Protein AF-A0A3S4HAX9-F1 (afdb_monomer_lite)

Organism: Klebsiella pneumoniae (NCBI:txid573)

InterPro domains:
  IPR010452 Isocitrate dehydrogenase kinasephosphatase [PTHR39559] (19-116)
  IPR046854 Isocitrate dehydrogenase kinase/phosphatase (AceK), regulatory domain [PF20423] (19-116)

pLDDT: mean 82.69, std 16.44, range [29.59, 98.12]

Structure (mmCIF, N/CA/C/O backbone):
data_AF-A0A3S4HAX9-F1
#
_entry.id   AF-A0A3S4HAX9-F1
#
loop_
_atom_site.group_PDB
_atom_site.id
_atom_site.type_symbol
_atom_site.label_atom_id
_atom_site.label_alt_id
_atom_site.label_comp_id
_atom_site.label_asym_id
_atom_site.label_entity_id
_atom_site.label_seq_id
_atom_site.pdbx_PDB_ins_code
_atom_site.Cartn_x
_atom_site.Cartn_y
_atom_site.Cartn_z
_atom_site.occupancy
_atom_site.B_iso_or_equiv
_atom_site.auth_seq_id
_atom_site.auth_comp_id
_atom_site.auth_asym_id
_atom_site.auth_atom_id
_atom_site.pdbx_PDB_model_num
ATOM 1 N N . MET A 1 1 ? 22.311 -21.366 -39.369 1.00 33.81 1 MET A N 1
ATOM 2 C CA . MET A 1 1 ? 20.998 -20.737 -39.113 1.00 33.81 1 MET A CA 1
ATOM 3 C C . MET A 1 1 ? 21.126 -19.928 -37.839 1.00 33.81 1 MET A C 1
ATOM 5 O O . MET A 1 1 ? 21.256 -20.488 -36.762 1.00 33.81 1 MET A O 1
ATOM 9 N N . THR A 1 2 ? 21.280 -18.621 -38.005 1.00 32.75 2 THR A N 1
ATOM 10 C CA . THR A 1 2 ? 21.627 -17.645 -36.970 1.00 32.75 2 THR A CA 1
ATOM 11 C C . THR A 1 2 ? 20.361 -17.089 -36.328 1.00 32.75 2 THR A C 1
ATOM 13 O O . THR A 1 2 ? 19.586 -16.415 -37.004 1.00 32.75 2 THR A O 1
ATOM 16 N N . TRP A 1 3 ? 20.184 -17.324 -35.028 1.00 29.59 3 TRP A N 1
ATOM 17 C CA . TRP A 1 3 ? 19.136 -16.742 -34.178 1.00 29.59 3 TRP A CA 1
ATOM 18 C C . TRP A 1 3 ? 19.389 -15.253 -33.886 1.00 29.59 3 TRP A C 1
ATOM 20 O O . TRP A 1 3 ? 19.485 -14.824 -32.743 1.00 29.59 3 TRP A O 1
ATOM 30 N N . ARG A 1 4 ? 19.542 -14.444 -34.937 1.00 44.84 4 ARG A N 1
ATOM 31 C CA . ARG A 1 4 ? 19.741 -12.993 -34.842 1.00 44.84 4 ARG A CA 1
ATOM 32 C C . ARG A 1 4 ? 18.471 -12.276 -35.300 1.00 44.84 4 ARG A C 1
ATOM 34 O O . ARG A 1 4 ? 18.463 -11.731 -36.400 1.00 44.84 4 ARG A O 1
ATOM 41 N N . ARG A 1 5 ? 17.414 -12.327 -34.476 1.00 42.06 5 ARG A N 1
ATOM 42 C CA . ARG A 1 5 ? 16.334 -11.316 -34.375 1.00 42.06 5 ARG A CA 1
ATOM 43 C C . ARG A 1 5 ? 15.307 -11.720 -33.299 1.00 42.06 5 ARG A C 1
ATOM 45 O O . ARG A 1 5 ? 14.288 -12.307 -33.619 1.00 42.06 5 ARG A O 1
ATOM 52 N N . MET A 1 6 ? 15.590 -11.435 -32.033 1.00 39.78 6 MET A N 1
ATOM 53 C CA . MET A 1 6 ? 14.610 -11.387 -30.934 1.00 39.78 6 MET A CA 1
ATOM 54 C C . MET A 1 6 ? 15.248 -10.508 -29.859 1.00 39.78 6 MET A C 1
ATOM 56 O O . MET A 1 6 ? 16.044 -10.980 -29.060 1.00 39.78 6 MET A O 1
ATOM 60 N N . GLY A 1 7 ? 15.039 -9.199 -29.961 1.00 47.22 7 GLY A N 1
ATOM 61 C CA . GLY A 1 7 ? 15.662 -8.228 -29.060 1.00 47.22 7 GLY A CA 1
ATOM 62 C C . GLY A 1 7 ? 14.993 -6.858 -29.049 1.00 47.22 7 GLY A C 1
ATOM 63 O O . GLY A 1 7 ? 15.606 -5.914 -28.587 1.00 47.22 7 GLY A O 1
ATOM 64 N N . GLU A 1 8 ? 13.768 -6.727 -29.565 1.00 44.03 8 GLU A N 1
ATOM 65 C CA . GLU A 1 8 ? 13.055 -5.435 -29.596 1.00 44.03 8 GLU A CA 1
ATOM 66 C C . GLU A 1 8 ? 11.583 -5.539 -29.155 1.00 44.03 8 GLU A C 1
ATOM 68 O O . GLU A 1 8 ? 10.833 -4.577 -29.274 1.00 44.03 8 GLU A O 1
ATOM 73 N N . SER A 1 9 ? 11.146 -6.688 -28.624 1.00 47.03 9 SER A N 1
ATOM 74 C CA . SER A 1 9 ? 9.748 -6.902 -28.214 1.00 47.03 9 SER A CA 1
ATOM 75 C C . SER A 1 9 ? 9.534 -7.165 -26.721 1.00 47.03 9 SER A C 1
ATOM 77 O O . SER A 1 9 ? 8.399 -7.034 -26.277 1.00 47.03 9 SER A O 1
ATOM 79 N N . ASP A 1 10 ? 10.565 -7.493 -25.936 1.00 53.97 10 ASP A N 1
ATOM 80 C CA . ASP A 1 10 ? 10.385 -7.885 -24.523 1.00 53.97 10 ASP A CA 1
ATOM 81 C C . ASP A 1 10 ? 10.250 -6.686 -23.566 1.00 53.97 10 ASP A C 1
ATOM 83 O O . ASP A 1 10 ? 9.535 -6.767 -22.568 1.00 53.97 10 ASP A O 1
ATOM 87 N N . ASP A 1 11 ? 10.836 -5.533 -23.902 1.00 57.91 11 ASP A N 1
ATOM 88 C CA . ASP A 1 11 ? 10.874 -4.367 -23.006 1.00 57.91 11 ASP A CA 1
ATOM 89 C C . ASP A 1 11 ? 9.493 -3.728 -22.775 1.00 57.91 11 ASP A C 1
ATOM 91 O O . ASP A 1 11 ? 9.212 -3.200 -21.697 1.00 57.91 11 ASP A O 1
ATOM 95 N N . ALA A 1 12 ? 8.610 -3.781 -23.778 1.00 55.97 12 ALA A N 1
ATOM 96 C CA . ALA A 1 12 ? 7.264 -3.218 -23.680 1.00 55.97 12 ALA A CA 1
ATOM 97 C C . ALA A 1 12 ? 6.351 -4.073 -22.788 1.00 55.97 12 ALA A C 1
ATOM 99 O O . ALA A 1 12 ? 5.618 -3.524 -21.965 1.00 55.97 12 ALA A O 1
ATOM 100 N N . TRP A 1 13 ? 6.422 -5.404 -22.921 1.00 57.62 13 TRP A N 1
ATOM 101 C CA . TRP A 1 13 ? 5.671 -6.343 -22.081 1.00 57.62 13 TRP A CA 1
ATOM 102 C C . TRP A 1 13 ? 6.201 -6.387 -20.647 1.00 57.62 13 TRP A C 1
ATOM 104 O O . TRP A 1 13 ? 5.397 -6.503 -19.719 1.00 57.62 13 TRP A O 1
ATOM 114 N N . SER A 1 14 ? 7.519 -6.231 -20.455 1.00 66.25 14 SER A N 1
ATOM 115 C CA . SER A 1 14 ? 8.111 -6.106 -19.117 1.00 66.25 14 SER A CA 1
ATOM 116 C C . SER A 1 14 ? 7.492 -4.930 -18.371 1.00 66.25 14 SER A C 1
ATOM 118 O O . SER A 1 14 ? 6.895 -5.131 -17.321 1.00 66.25 14 SER A O 1
ATOM 120 N N . GLY A 1 15 ? 7.498 -3.730 -18.964 1.00 63.72 15 GLY A N 1
ATOM 121 C CA . GLY A 1 15 ? 6.973 -2.548 -18.278 1.00 63.72 15 GLY A CA 1
ATOM 122 C C . GLY A 1 15 ? 5.477 -2.634 -17.925 1.00 63.72 15 GLY A C 1
ATOM 123 O O . GLY A 1 15 ? 5.065 -2.160 -16.866 1.00 63.72 15 GLY A O 1
ATOM 124 N N . ILE A 1 16 ? 4.653 -3.286 -18.764 1.00 70.50 16 ILE A N 1
ATOM 125 C CA . ILE A 1 16 ? 3.231 -3.532 -18.445 1.00 70.50 16 ILE A CA 1
ATOM 126 C C . ILE A 1 16 ? 3.118 -4.428 -17.210 1.00 70.50 16 ILE A C 1
ATOM 128 O O . ILE A 1 16 ? 2.318 -4.152 -16.316 1.00 70.50 16 ILE A O 1
ATOM 132 N N . THR A 1 17 ? 3.929 -5.484 -17.159 1.00 76.62 17 THR A N 1
ATOM 133 C CA . THR A 1 17 ? 3.957 -6.433 -16.041 1.00 76.62 17 THR A CA 1
ATOM 134 C C . THR A 1 17 ? 4.426 -5.742 -14.759 1.00 76.62 17 THR A C 1
ATOM 136 O O . THR A 1 17 ? 3.854 -5.966 -13.693 1.00 76.62 17 THR A O 1
ATOM 139 N N . ASP A 1 18 ? 5.389 -4.828 -14.863 1.00 82.12 18 ASP A N 1
ATOM 140 C CA . ASP A 1 18 ? 5.904 -4.050 -13.735 1.00 82.12 18 ASP A CA 1
ATOM 141 C C . ASP A 1 18 ? 4.852 -3.066 -13.196 1.00 82.12 18 ASP A C 1
ATOM 143 O O . ASP A 1 18 ? 4.585 -3.030 -11.993 1.00 82.12 18 ASP A O 1
ATOM 147 N N . ALA A 1 19 ? 4.166 -2.326 -14.075 1.00 87.88 19 ALA A N 1
ATOM 148 C CA . ALA A 1 19 ? 3.082 -1.422 -13.686 1.00 87.88 19 ALA A CA 1
ATOM 149 C C . ALA A 1 19 ? 1.910 -2.171 -13.021 1.00 87.88 19 ALA A C 1
ATOM 151 O O . ALA A 1 19 ? 1.375 -1.723 -12.003 1.00 87.88 19 ALA A O 1
ATOM 152 N N . GLN A 1 20 ? 1.538 -3.337 -13.556 1.00 90.12 20 GLN A N 1
ATOM 153 C CA . GLN A 1 20 ? 0.518 -4.203 -12.959 1.00 90.12 20 GLN A CA 1
ATOM 154 C C . GLN A 1 20 ? 0.956 -4.757 -11.602 1.00 90.12 20 GLN A C 1
ATOM 156 O O . GLN A 1 20 ? 0.145 -4.794 -10.680 1.00 90.12 20 GLN A O 1
ATOM 161 N N . THR A 1 21 ? 2.227 -5.136 -11.453 1.00 90.81 21 THR A N 1
ATOM 162 C CA . THR A 1 21 ? 2.788 -5.618 -10.182 1.00 90.81 21 THR A CA 1
ATOM 163 C C . THR A 1 21 ? 2.693 -4.540 -9.101 1.00 90.81 21 THR A C 1
ATOM 165 O O . THR A 1 21 ? 2.253 -4.820 -7.985 1.00 90.81 21 THR A O 1
ATOM 168 N N . ILE A 1 22 ? 3.009 -3.283 -9.435 1.00 91.31 22 ILE A N 1
ATOM 169 C CA . ILE A 1 22 ? 2.866 -2.159 -8.497 1.00 91.31 22 ILE A CA 1
ATOM 170 C C . ILE A 1 22 ? 1.398 -1.954 -8.104 1.00 91.31 22 ILE A C 1
ATOM 172 O O . ILE A 1 22 ? 1.097 -1.766 -6.925 1.00 91.31 22 ILE A O 1
ATOM 176 N N . LEU A 1 23 ? 0.474 -2.017 -9.068 1.00 93.44 23 LEU A N 1
ATOM 177 C CA . LEU A 1 23 ? -0.954 -1.834 -8.800 1.00 93.44 23 LEU A CA 1
ATOM 178 C C . LEU A 1 23 ? -1.529 -2.968 -7.935 1.00 93.44 23 LEU A C 1
ATOM 180 O O . LEU A 1 23 ? -2.268 -2.703 -6.992 1.00 93.44 23 LEU A O 1
ATOM 184 N N . GLN A 1 24 ? -1.124 -4.215 -8.186 1.00 93.25 24 GLN A N 1
ATOM 185 C CA . GLN A 1 24 ? -1.482 -5.368 -7.352 1.00 93.25 24 GLN A CA 1
ATOM 186 C C . GLN A 1 24 ? -0.926 -5.241 -5.930 1.00 93.25 24 GLN A C 1
ATOM 188 O O . GLN A 1 24 ? -1.606 -5.572 -4.957 1.00 93.25 24 GLN A O 1
ATOM 193 N N . GLY A 1 25 ? 0.300 -4.732 -5.793 1.00 92.69 25 GLY A N 1
ATOM 194 C CA . GLY A 1 25 ? 0.893 -4.416 -4.499 1.00 92.69 25 GLY A CA 1
ATOM 195 C C . GLY A 1 25 ? 0.087 -3.378 -3.720 1.00 92.69 25 GLY A C 1
ATOM 196 O O . GLY A 1 25 ? -0.148 -3.554 -2.521 1.00 92.69 25 GLY A O 1
ATOM 197 N N . PHE A 1 26 ? -0.399 -2.343 -4.410 1.00 94.69 26 PHE A N 1
ATOM 198 C CA . PHE A 1 26 ? -1.308 -1.358 -3.831 1.00 94.69 26 PHE A CA 1
ATOM 199 C C . PHE A 1 26 ? -2.647 -1.987 -3.410 1.00 94.69 26 PHE A C 1
ATOM 201 O O . PHE A 1 26 ? -3.083 -1.772 -2.280 1.00 94.69 26 PHE A O 1
ATOM 208 N N . ASP A 1 27 ? -3.276 -2.809 -4.258 1.00 94.62 27 ASP A N 1
ATOM 209 C CA . ASP A 1 27 ? -4.520 -3.515 -3.916 1.00 94.62 27 ASP A CA 1
ATOM 210 C C . ASP A 1 27 ? -4.360 -4.375 -2.652 1.00 94.62 27 ASP A C 1
ATOM 212 O O . ASP A 1 27 ? -5.206 -4.338 -1.753 1.00 94.62 27 ASP A O 1
ATOM 216 N N . ALA A 1 28 ? -3.251 -5.114 -2.546 1.00 93.75 28 ALA A N 1
ATOM 217 C CA . ALA A 1 28 ? -2.941 -5.930 -1.376 1.00 93.75 28 ALA A CA 1
ATOM 218 C C . ALA A 1 28 ? -2.736 -5.073 -0.115 1.00 93.75 28 ALA A C 1
ATOM 220 O O . ALA A 1 28 ? -3.328 -5.357 0.933 1.00 93.75 28 ALA A O 1
ATOM 221 N N . GLN A 1 29 ? -1.955 -3.993 -0.222 1.00 94.56 29 GLN A N 1
ATOM 222 C CA . GLN A 1 29 ? -1.726 -3.045 0.869 1.00 94.56 29 GLN A CA 1
ATOM 223 C C . GLN A 1 29 ? -3.044 -2.444 1.363 1.00 94.56 29 GLN A C 1
ATOM 225 O O . GLN A 1 29 ? -3.309 -2.417 2.570 1.00 94.56 29 GLN A O 1
ATOM 230 N N . TYR A 1 30 ? -3.882 -1.987 0.434 1.00 94.00 30 TYR A N 1
ATOM 231 C CA . TYR A 1 30 ? -5.143 -1.333 0.746 1.00 94.00 30 TYR A CA 1
ATOM 232 C C . TYR A 1 30 ? -6.166 -2.317 1.323 1.00 94.00 30 TYR A C 1
ATOM 234 O O . TYR A 1 30 ? -6.839 -2.001 2.306 1.00 94.00 30 TYR A O 1
ATOM 242 N N . GLY A 1 31 ? -6.234 -3.541 0.792 1.00 94.00 31 GLY A N 1
ATOM 243 C CA . GLY A 1 31 ? -7.047 -4.620 1.353 1.00 94.00 31 GLY A CA 1
ATOM 244 C C . GLY A 1 31 ? -6.686 -4.907 2.811 1.00 94.00 31 GLY A C 1
ATOM 245 O O . GLY A 1 31 ? -7.555 -4.890 3.684 1.00 94.00 31 GLY A O 1
ATOM 246 N N . ARG A 1 32 ? -5.389 -5.053 3.115 1.00 93.81 32 ARG A N 1
ATOM 247 C CA . ARG A 1 32 ? -4.917 -5.234 4.497 1.00 93.81 32 ARG A CA 1
ATOM 248 C C . ARG A 1 32 ? -5.205 -4.028 5.387 1.00 93.81 32 ARG A C 1
ATOM 250 O O . ARG A 1 32 ? -5.530 -4.192 6.562 1.00 93.81 32 ARG A O 1
ATOM 257 N N . PHE A 1 33 ? -5.119 -2.814 4.849 1.00 93.25 33 PHE A N 1
ATOM 258 C CA . PHE A 1 33 ? -5.475 -1.610 5.591 1.00 93.25 33 PHE A CA 1
ATOM 259 C C . PHE A 1 33 ? -6.951 -1.639 6.003 1.00 93.25 33 PHE A C 1
ATOM 261 O O . PHE A 1 33 ? -7.259 -1.398 7.174 1.00 93.25 33 PHE A O 1
ATOM 268 N N . LEU A 1 34 ? -7.844 -1.998 5.073 1.00 93.94 34 LEU A N 1
ATOM 269 C CA . LEU A 1 34 ? -9.276 -2.124 5.340 1.00 93.94 34 LEU A CA 1
ATOM 270 C C . LEU A 1 34 ? -9.564 -3.187 6.403 1.00 93.94 34 LEU A C 1
ATOM 272 O O . LEU A 1 34 ? -10.302 -2.903 7.347 1.00 93.94 34 LEU A O 1
ATOM 276 N N . GLU A 1 35 ? -8.935 -4.360 6.312 1.00 94.12 35 GLU A N 1
ATOM 277 C CA . GLU A 1 35 ? -9.064 -5.433 7.308 1.00 94.12 35 GLU A CA 1
ATOM 278 C C . GLU A 1 35 ? -8.675 -4.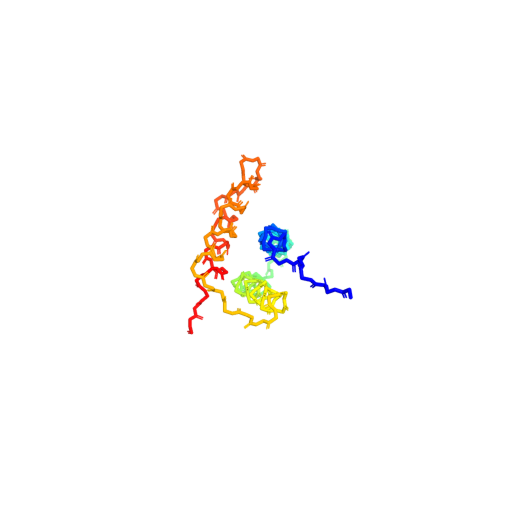979 8.723 1.00 94.12 35 GLU A C 1
ATOM 280 O O . GLU A 1 35 ? -9.385 -5.255 9.689 1.00 94.12 35 GLU A O 1
ATOM 285 N N . VAL A 1 36 ? -7.570 -4.242 8.878 1.00 92.75 36 VAL A N 1
ATOM 286 C CA . VAL A 1 36 ? -7.166 -3.750 10.205 1.00 92.75 36 VAL A CA 1
ATOM 287 C C . VAL A 1 36 ? -8.159 -2.708 10.733 1.00 92.75 36 VAL A C 1
ATOM 289 O O . VAL A 1 36 ? -8.460 -2.689 11.937 1.00 92.75 36 VAL A O 1
ATOM 292 N N . THR A 1 37 ? -8.677 -1.850 9.847 1.00 94.12 37 THR A N 1
ATOM 293 C CA . THR A 1 37 ? -9.635 -0.795 10.212 1.00 94.12 37 THR A CA 1
ATOM 294 C C . THR A 1 37 ? -11.044 -1.301 10.493 1.00 94.12 37 THR A C 1
ATOM 296 O O . THR A 1 37 ? -11.707 -0.723 11.351 1.00 94.12 37 THR A O 1
ATOM 299 N N . SER A 1 38 ? -11.498 -2.385 9.858 1.00 95.81 38 SER A N 1
ATOM 300 C CA . SER A 1 38 ? -12.855 -2.915 10.055 1.00 95.81 38 SER A CA 1
ATOM 301 C C . SER A 1 38 ? -13.093 -3.380 11.496 1.00 95.81 38 SER A C 1
ATOM 303 O O . SER A 1 38 ? -14.185 -3.214 12.030 1.00 95.81 38 SER A O 1
ATOM 305 N N . GLY A 1 39 ? -12.046 -3.852 12.182 1.00 95.25 39 GLY A N 1
ATOM 306 C CA . GLY A 1 39 ? -12.102 -4.216 13.602 1.00 95.25 39 GLY A CA 1
ATOM 307 C C . GLY A 1 39 ? -12.131 -3.034 14.585 1.00 95.25 39 GLY A C 1
ATOM 308 O O . GLY A 1 39 ? -12.141 -3.260 15.793 1.00 95.25 39 GLY A O 1
ATOM 309 N N . ALA A 1 40 ? -12.094 -1.776 14.127 1.00 96.00 40 ALA A N 1
ATOM 310 C CA . ALA A 1 40 ? -12.022 -0.614 15.020 1.00 96.00 40 ALA A CA 1
ATOM 311 C C . ALA A 1 40 ? -13.261 -0.470 15.917 1.00 96.00 40 ALA A C 1
ATOM 313 O O . ALA A 1 40 ? -13.110 -0.243 17.116 1.00 96.00 40 ALA A O 1
ATOM 314 N N . GLN A 1 41 ? -14.462 -0.649 15.355 1.00 97.19 41 GLN A N 1
ATOM 315 C CA . GLN A 1 41 ? -15.718 -0.559 16.105 1.00 97.19 41 GLN A CA 1
ATOM 316 C C . GLN A 1 41 ? -15.765 -1.599 17.228 1.00 97.19 41 GLN A C 1
ATOM 318 O O . GLN A 1 41 ? -15.991 -1.242 18.379 1.00 97.19 41 GLN A O 1
ATOM 323 N N . GLN A 1 42 ? -15.459 -2.859 16.914 1.00 97.81 42 GLN A N 1
ATOM 324 C CA . GLN A 1 42 ? -15.446 -3.938 17.901 1.00 97.81 42 GLN A CA 1
ATOM 325 C C . GLN A 1 42 ? -14.487 -3.637 19.063 1.00 97.81 42 GLN A C 1
ATOM 327 O O . GLN A 1 42 ? -14.867 -3.772 20.223 1.00 97.81 42 GLN A O 1
ATOM 332 N N . ARG A 1 43 ? -13.250 -3.202 18.774 1.00 97.75 43 ARG A N 1
ATOM 333 C CA . ARG A 1 43 ? -12.267 -2.864 19.822 1.00 97.75 43 ARG A CA 1
ATOM 334 C C . ARG A 1 43 ? -12.754 -1.714 20.704 1.00 97.75 43 ARG A C 1
ATOM 336 O O . ARG A 1 43 ? -12.536 -1.737 21.911 1.00 97.75 43 ARG A O 1
ATOM 343 N N . PHE A 1 44 ? -13.417 -0.724 20.103 1.00 97.56 44 PHE A N 1
ATOM 344 C CA . PHE A 1 44 ? -14.002 0.399 20.829 1.00 97.56 44 PHE A CA 1
ATOM 345 C C . PHE A 1 44 ? -15.149 -0.047 21.744 1.00 97.56 44 PHE A C 1
ATOM 347 O O . PHE A 1 44 ? -15.146 0.283 22.926 1.00 97.56 44 PHE A O 1
ATOM 354 N N . GLU A 1 45 ? -16.093 -0.836 21.228 1.00 98.12 45 GLU A N 1
ATOM 355 C CA . GLU A 1 45 ? -17.232 -1.366 21.994 1.00 98.12 45 GLU A CA 1
ATOM 356 C C . GLU A 1 45 ? -16.786 -2.264 23.156 1.00 98.12 45 GLU A C 1
ATOM 358 O O . GLU A 1 45 ? -17.413 -2.277 24.212 1.00 98.12 45 GLU A O 1
ATOM 363 N N . GLN A 1 46 ? -15.671 -2.977 22.987 1.00 98.06 46 GLN A N 1
ATOM 364 C CA . GLN A 1 46 ? -15.055 -3.809 24.023 1.00 98.06 46 GLN A CA 1
ATOM 365 C C . GLN A 1 46 ? -14.171 -3.018 25.002 1.00 98.06 46 GLN A C 1
ATOM 367 O O . GLN A 1 46 ? -13.649 -3.602 25.949 1.00 98.06 46 GLN A O 1
ATOM 372 N N . ALA A 1 47 ? -13.989 -1.709 24.784 1.00 98.00 47 ALA A N 1
ATOM 373 C CA . ALA A 1 47 ? -13.053 -0.858 25.519 1.00 98.00 47 ALA A CA 1
ATOM 374 C C . ALA A 1 47 ? -11.607 -1.407 25.547 1.00 98.00 47 ALA A C 1
ATOM 376 O O . ALA A 1 47 ? -10.855 -1.170 26.496 1.00 98.00 47 ALA A O 1
ATOM 377 N N . ASP A 1 48 ? -11.194 -2.128 24.498 1.00 97.81 48 ASP A N 1
ATOM 378 C CA . ASP A 1 48 ? -9.848 -2.696 24.377 1.00 97.81 48 ASP A CA 1
ATOM 379 C C . ASP A 1 48 ? -8.865 -1.650 23.830 1.00 97.81 48 ASP A C 1
ATOM 381 O O . ASP A 1 48 ? -8.461 -1.637 22.661 1.00 97.81 48 ASP A O 1
ATOM 385 N N . TRP A 1 49 ? -8.484 -0.720 24.703 1.00 97.25 49 TRP A N 1
ATOM 386 C CA . TRP A 1 49 ? -7.607 0.398 24.353 1.00 97.25 49 TRP A CA 1
ATOM 387 C C . TRP A 1 49 ? -6.204 -0.049 23.935 1.00 97.25 49 TRP A C 1
ATOM 389 O O . TRP A 1 49 ? -5.570 0.602 23.100 1.00 97.25 49 TRP A O 1
ATOM 399 N N . HIS A 1 50 ? -5.723 -1.171 24.472 1.00 97.31 50 HIS A N 1
ATOM 400 C CA . HIS A 1 50 ? -4.436 -1.734 24.078 1.00 97.31 50 HIS A CA 1
ATOM 401 C C . HIS A 1 50 ? -4.487 -2.270 22.645 1.00 97.31 50 HIS A C 1
ATOM 403 O O . HIS A 1 50 ? -3.601 -1.941 21.849 1.00 97.31 50 HIS A O 1
ATOM 409 N N . ALA A 1 51 ? -5.544 -2.997 22.270 1.00 96.56 51 ALA A N 1
ATOM 410 C CA . ALA A 1 51 ? -5.726 -3.448 20.893 1.00 96.56 51 ALA A CA 1
ATOM 411 C C . ALA A 1 51 ? -5.914 -2.281 19.915 1.00 96.56 51 ALA A C 1
ATOM 413 O O . ALA A 1 51 ? -5.413 -2.348 18.792 1.00 96.56 51 ALA A O 1
ATOM 414 N N . VAL A 1 52 ? -6.577 -1.188 20.318 1.00 96.06 52 VAL A N 1
ATOM 415 C CA . VAL A 1 52 ? -6.669 0.035 19.494 1.00 96.06 52 VAL A CA 1
ATOM 416 C C . VAL A 1 52 ? -5.276 0.602 19.196 1.00 96.06 52 VAL A C 1
ATOM 418 O O . VAL A 1 52 ? -4.953 0.867 18.035 1.00 96.06 52 VAL A O 1
ATOM 421 N N . GLN A 1 53 ? -4.422 0.745 20.214 1.00 95.44 53 GLN A N 1
ATOM 422 C CA . GLN A 1 53 ? -3.054 1.240 20.029 1.00 95.44 53 GLN A CA 1
ATOM 423 C C . GLN A 1 53 ? -2.211 0.297 19.160 1.00 95.44 53 GLN A C 1
ATOM 425 O O . GLN A 1 53 ? -1.462 0.755 18.294 1.00 95.44 53 GLN A O 1
ATOM 430 N N . GLN A 1 54 ? -2.335 -1.016 19.362 1.00 94.94 54 GLN A N 1
ATOM 431 C CA . GLN A 1 54 ? -1.611 -2.009 18.572 1.00 94.94 54 GLN A CA 1
ATOM 432 C C . GLN A 1 54 ? -2.046 -1.993 17.103 1.00 94.94 54 GLN A C 1
ATOM 434 O O . GLN A 1 54 ? -1.189 -1.968 16.220 1.00 94.94 54 GLN A O 1
ATOM 439 N N . ALA A 1 55 ? -3.352 -1.935 16.834 1.00 94.69 55 ALA A N 1
ATOM 440 C CA . ALA A 1 55 ? -3.886 -1.840 15.478 1.00 94.69 55 ALA A CA 1
ATOM 441 C C . ALA A 1 55 ? -3.401 -0.567 14.767 1.00 94.69 55 ALA A C 1
ATOM 443 O O . ALA A 1 55 ? -3.069 -0.605 13.583 1.00 94.69 55 ALA A O 1
ATOM 444 N N . MET A 1 56 ? -3.290 0.555 15.486 1.00 92.38 56 MET A N 1
ATOM 445 C CA . MET A 1 56 ? -2.747 1.791 14.921 1.00 92.38 56 MET A CA 1
ATOM 446 C C . MET A 1 56 ? -1.272 1.645 14.527 1.00 92.38 56 MET A C 1
ATOM 448 O O . MET A 1 56 ? -0.898 2.019 13.417 1.00 92.38 56 MET A O 1
ATOM 452 N N . LYS A 1 57 ? -0.442 1.040 15.388 1.00 92.50 57 LYS A N 1
ATOM 453 C CA . LYS A 1 57 ? 0.966 0.747 15.062 1.00 92.50 57 LYS A CA 1
ATOM 454 C C . LYS A 1 57 ? 1.088 -0.179 13.853 1.00 92.50 57 LYS A C 1
ATOM 456 O O . LYS A 1 57 ? 1.891 0.079 12.964 1.00 92.50 57 LYS A O 1
ATOM 461 N N . GLN A 1 58 ? 0.264 -1.226 13.792 1.00 91.38 58 GLN A N 1
ATOM 462 C CA . GLN A 1 58 ? 0.231 -2.145 12.652 1.00 91.38 58 GLN A CA 1
ATOM 463 C C . GLN A 1 58 ? -0.082 -1.414 11.344 1.00 91.38 58 GLN A C 1
ATOM 465 O O . GLN A 1 58 ? 0.600 -1.647 10.352 1.00 91.38 58 GLN A O 1
ATOM 470 N N . ARG A 1 59 ? -1.054 -0.490 11.341 1.00 89.81 59 ARG A N 1
ATOM 471 C CA . ARG A 1 59 ? -1.403 0.298 10.145 1.00 89.81 59 ARG A CA 1
ATOM 472 C C . ARG A 1 59 ? -0.249 1.150 9.625 1.00 89.81 59 ARG A C 1
ATOM 474 O O . ARG A 1 59 ? -0.114 1.256 8.413 1.00 89.81 59 ARG A O 1
ATOM 481 N N . ILE A 1 60 ? 0.564 1.726 10.512 1.00 87.31 60 ILE A N 1
ATOM 482 C CA . ILE A 1 60 ? 1.732 2.535 10.123 1.00 87.31 60 ILE A CA 1
ATOM 483 C C . ILE A 1 60 ? 2.759 1.659 9.394 1.00 87.31 60 ILE A C 1
ATOM 485 O O . ILE A 1 60 ? 3.177 1.994 8.293 1.00 87.31 60 ILE A O 1
ATOM 489 N N . HIS A 1 61 ? 3.106 0.501 9.961 1.00 89.25 61 HIS A N 1
ATOM 490 C CA . HIS A 1 61 ? 4.105 -0.396 9.365 1.00 89.25 61 HIS A CA 1
ATOM 491 C C . HIS A 1 61 ? 3.621 -1.120 8.103 1.00 89.25 61 HIS A C 1
ATOM 493 O O . HIS A 1 61 ? 4.432 -1.575 7.299 1.00 89.25 61 HIS A O 1
ATOM 499 N N . LEU A 1 62 ? 2.304 -1.251 7.929 1.00 89.31 62 LEU A N 1
ATOM 500 C CA . LEU A 1 62 ? 1.711 -1.992 6.822 1.00 89.31 62 LEU A CA 1
ATOM 501 C C . LEU A 1 62 ? 2.081 -1.404 5.457 1.00 89.31 62 LEU A C 1
ATOM 503 O O . LEU A 1 62 ? 2.281 -2.162 4.508 1.00 89.31 62 LEU A O 1
ATOM 507 N N . TYR A 1 63 ? 2.147 -0.075 5.368 1.00 90.88 63 TYR A N 1
ATOM 508 C CA . TYR A 1 63 ? 2.448 0.628 4.126 1.00 90.88 63 TYR A CA 1
ATOM 509 C C . TYR A 1 63 ? 3.881 0.339 3.669 1.00 90.88 63 TYR A C 1
ATOM 511 O O . TYR A 1 63 ? 4.072 -0.263 2.614 1.00 90.88 63 TYR A O 1
ATOM 519 N N . ASP A 1 64 ? 4.867 0.654 4.514 1.00 89.94 64 ASP A N 1
ATOM 520 C CA . ASP A 1 64 ? 6.291 0.448 4.218 1.00 89.94 64 ASP A CA 1
ATOM 521 C C . ASP A 1 64 ? 6.610 -1.022 3.927 1.00 89.94 64 ASP A C 1
ATOM 523 O O . ASP A 1 64 ? 7.399 -1.334 3.035 1.00 89.94 64 ASP A O 1
ATOM 527 N N . HIS A 1 65 ? 5.951 -1.945 4.636 1.00 91.56 65 HIS A N 1
ATOM 528 C CA . HIS A 1 65 ? 6.099 -3.374 4.390 1.00 91.56 65 HIS A CA 1
ATOM 529 C C . HIS A 1 65 ? 5.690 -3.762 2.963 1.00 91.56 65 HIS A C 1
ATOM 531 O O . HIS A 1 65 ? 6.436 -4.468 2.287 1.00 91.56 65 HIS A O 1
ATOM 537 N N . HIS A 1 66 ? 4.533 -3.294 2.486 1.00 91.62 66 HIS A N 1
ATOM 538 C CA . HIS A 1 66 ? 4.068 -3.622 1.136 1.00 91.62 66 HIS A CA 1
ATOM 539 C C . HIS A 1 66 ? 4.893 -2.927 0.056 1.00 91.62 66 HIS A C 1
ATOM 541 O O . HIS A 1 66 ? 5.172 -3.548 -0.966 1.00 91.62 66 HIS A O 1
ATOM 547 N N . VAL A 1 67 ? 5.339 -1.688 0.291 1.00 90.56 67 VAL A N 1
ATOM 548 C CA . VAL A 1 67 ? 6.290 -1.013 -0.606 1.00 90.56 67 VAL A CA 1
ATOM 549 C C . VAL A 1 67 ? 7.558 -1.860 -0.753 1.00 90.56 67 VAL A C 1
ATOM 551 O O . VAL A 1 67 ? 7.951 -2.173 -1.874 1.00 90.56 67 VAL A O 1
ATOM 554 N N . GLY A 1 68 ? 8.147 -2.318 0.357 1.00 90.00 68 GLY A N 1
ATOM 555 C CA . GLY A 1 68 ? 9.339 -3.171 0.333 1.00 90.00 68 GLY A CA 1
ATOM 556 C C . GLY A 1 68 ? 9.132 -4.505 -0.394 1.00 90.00 68 GLY A C 1
ATOM 557 O O . GLY A 1 68 ? 10.000 -4.925 -1.156 1.00 90.00 68 GLY A O 1
ATOM 558 N N . LEU A 1 69 ? 7.974 -5.152 -0.215 1.00 90.94 69 LEU A N 1
ATOM 559 C CA . LEU A 1 69 ? 7.635 -6.386 -0.935 1.00 90.94 69 LEU A CA 1
ATOM 560 C C . LEU A 1 69 ? 7.578 -6.173 -2.451 1.00 90.94 69 LEU A C 1
ATOM 562 O O . LEU A 1 69 ? 8.136 -6.974 -3.197 1.00 90.94 69 LEU A O 1
ATOM 566 N N . VAL A 1 70 ? 6.929 -5.099 -2.905 1.00 90.25 70 VAL A N 1
ATOM 567 C CA . VAL A 1 70 ? 6.814 -4.780 -4.336 1.00 90.25 70 VAL A CA 1
ATOM 568 C C . VAL A 1 70 ? 8.177 -4.434 -4.923 1.00 90.25 70 VAL A C 1
ATOM 570 O O . VAL A 1 70 ? 8.517 -4.929 -5.993 1.00 90.25 70 VAL A O 1
ATOM 573 N N . VAL A 1 71 ? 8.985 -3.638 -4.218 1.00 87.38 71 VAL A N 1
ATOM 574 C CA . VAL A 1 71 ? 10.355 -3.310 -4.645 1.00 87.38 71 VAL A CA 1
ATOM 575 C C . VAL A 1 71 ? 11.182 -4.584 -4.832 1.00 87.38 71 VAL A C 1
ATOM 577 O O . VAL A 1 71 ? 11.839 -4.747 -5.858 1.00 87.38 71 VAL A O 1
ATOM 580 N N . GLU A 1 72 ? 11.113 -5.522 -3.887 1.00 86.69 72 GLU A N 1
ATOM 581 C CA . GLU A 1 72 ? 11.850 -6.784 -3.982 1.00 86.69 72 GLU A CA 1
ATOM 582 C C . GLU A 1 72 ? 11.324 -7.695 -5.106 1.00 86.69 72 GLU A C 1
ATOM 584 O O . GLU A 1 72 ? 12.110 -8.342 -5.802 1.00 86.69 72 GLU A O 1
ATOM 589 N N . GLN A 1 73 ? 10.008 -7.711 -5.340 1.00 86.50 73 GLN A N 1
ATOM 590 C CA . GLN A 1 73 ? 9.402 -8.419 -6.471 1.00 86.50 73 GLN A CA 1
ATOM 591 C C . GLN A 1 73 ? 9.878 -7.851 -7.810 1.00 86.50 73 GLN A C 1
ATOM 593 O O . GLN A 1 73 ? 10.331 -8.611 -8.665 1.00 86.50 73 GLN A O 1
ATOM 598 N N . LEU A 1 74 ? 9.852 -6.526 -7.975 1.00 82.88 74 LEU A N 1
ATOM 599 C CA . LEU A 1 74 ? 10.348 -5.856 -9.178 1.00 82.88 74 LEU A CA 1
ATOM 600 C C . LEU A 1 74 ? 11.844 -6.115 -9.387 1.00 82.88 74 LEU A C 1
ATOM 602 O O . LEU A 1 74 ? 12.278 -6.372 -10.509 1.00 82.88 74 LEU A O 1
ATOM 606 N N . ARG A 1 75 ? 12.642 -6.128 -8.312 1.00 81.94 75 ARG A N 1
ATOM 607 C CA . ARG A 1 75 ? 14.071 -6.475 -8.373 1.00 81.94 75 ARG A CA 1
ATOM 608 C C . ARG A 1 75 ? 14.290 -7.899 -8.889 1.00 81.94 75 ARG A C 1
ATOM 610 O O . ARG A 1 75 ? 15.205 -8.128 -9.67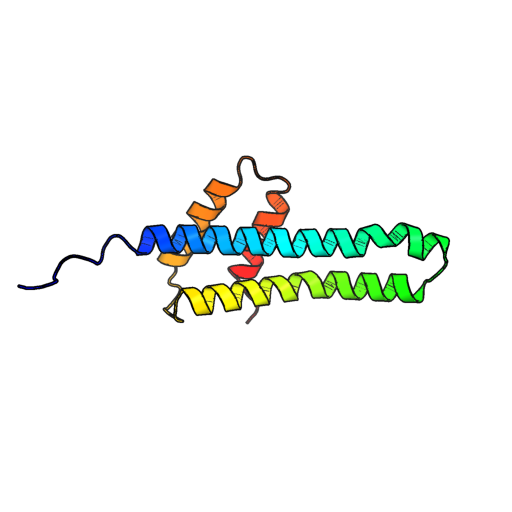8 1.00 81.94 75 ARG A O 1
ATOM 617 N N . CYS A 1 76 ? 13.455 -8.848 -8.464 1.00 83.56 76 CYS A N 1
ATOM 618 C CA . CYS A 1 76 ? 13.498 -10.226 -8.949 1.00 83.56 76 CYS A CA 1
ATOM 619 C C . CYS A 1 76 ? 13.077 -10.335 -10.424 1.00 83.56 76 CYS A C 1
ATOM 621 O O . CYS A 1 76 ? 13.763 -11.004 -11.194 1.00 83.56 76 CYS A O 1
ATOM 623 N N . ILE A 1 77 ? 11.987 -9.666 -10.823 1.00 79.88 77 ILE A N 1
ATOM 624 C CA . ILE A 1 77 ? 11.448 -9.688 -12.198 1.00 79.88 77 ILE A CA 1
ATOM 625 C C . ILE A 1 77 ? 12.443 -9.078 -13.192 1.00 79.88 77 ILE A C 1
ATOM 627 O O . ILE A 1 77 ? 12.647 -9.609 -14.279 1.00 79.88 77 ILE A O 1
ATOM 631 N N . THR A 1 78 ? 13.115 -7.999 -12.797 1.00 76.31 78 THR A N 1
ATOM 632 C CA . THR A 1 78 ? 14.111 -7.308 -13.630 1.00 76.31 78 THR A CA 1
ATOM 633 C C . THR A 1 78 ? 15.478 -8.000 -13.648 1.00 76.31 78 THR A C 1
ATOM 635 O O . THR A 1 78 ? 16.404 -7.500 -14.284 1.00 76.31 78 THR A O 1
ATOM 638 N N . GLU A 1 79 ? 15.636 -9.142 -12.966 1.00 77.06 79 GLU A N 1
ATOM 639 C CA . GLU A 1 79 ? 16.913 -9.859 -12.795 1.00 77.06 79 GLU A CA 1
ATOM 640 C C . GLU A 1 79 ? 18.030 -8.971 -12.205 1.00 77.06 79 GLU A C 1
ATOM 642 O O . GLU A 1 79 ? 19.216 -9.184 -12.459 1.00 77.06 79 GLU A O 1
ATOM 647 N N . GLY A 1 80 ? 17.666 -7.934 -11.443 1.00 65.44 80 GLY A N 1
ATOM 648 C CA . GLY A 1 80 ? 18.610 -6.932 -10.945 1.00 65.44 80 GLY A CA 1
ATOM 649 C C . GLY A 1 80 ? 19.269 -6.079 -12.037 1.00 65.44 80 GLY A C 1
ATOM 650 O O . GLY A 1 80 ? 20.297 -5.451 -11.772 1.00 65.44 80 GLY A O 1
ATOM 651 N N . LYS A 1 81 ? 18.717 -6.051 -13.261 1.00 67.88 81 LYS A N 1
ATOM 652 C CA . LYS A 1 81 ? 19.156 -5.123 -14.311 1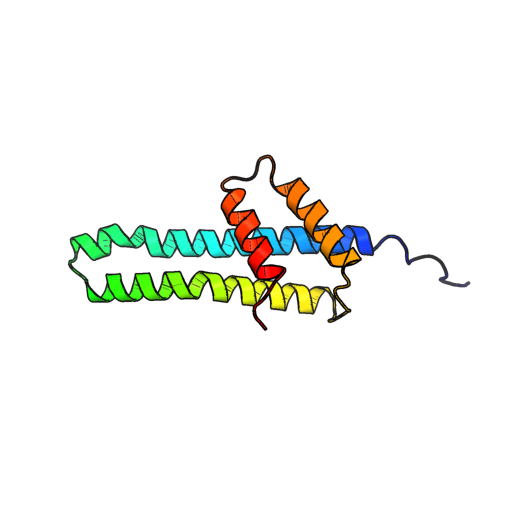.00 67.88 81 LYS A CA 1
ATOM 653 C C . LYS A 1 81 ? 18.951 -3.688 -13.841 1.00 67.88 81 LYS A C 1
ATOM 655 O O . LYS A 1 81 ? 18.014 -3.385 -13.107 1.00 67.88 81 LYS A O 1
ATOM 660 N N . SER A 1 82 ? 19.845 -2.807 -14.285 1.00 61.22 82 SER A N 1
ATOM 661 C CA . SER A 1 82 ? 19.768 -1.384 -13.966 1.00 61.22 82 SER A CA 1
ATOM 662 C C . SER A 1 82 ? 18.424 -0.823 -14.423 1.00 61.22 82 SER A C 1
ATOM 664 O O . SER A 1 82 ? 18.143 -0.761 -15.620 1.00 61.22 82 SER A O 1
ATOM 666 N N . THR A 1 83 ? 17.618 -0.392 -13.459 1.00 66.06 83 THR A N 1
ATOM 667 C CA . THR A 1 83 ? 16.428 0.444 -13.618 1.00 66.06 83 THR A CA 1
ATOM 668 C C . THR A 1 83 ? 16.872 1.830 -14.084 1.00 66.06 83 THR A C 1
ATOM 670 O O . THR A 1 83 ? 16.947 2.779 -13.308 1.00 66.06 83 THR A O 1
ATOM 673 N N . ASP A 1 84 ? 17.257 1.939 -15.356 1.00 69.50 84 ASP A N 1
ATOM 674 C CA . ASP A 1 84 ? 17.586 3.230 -15.957 1.00 69.50 84 ASP A CA 1
ATOM 675 C C . ASP A 1 84 ? 16.336 4.127 -16.024 1.00 69.50 84 ASP A C 1
ATOM 677 O O . ASP A 1 84 ? 15.193 3.656 -16.004 1.00 69.50 84 ASP A O 1
ATOM 681 N N . VAL A 1 85 ? 16.553 5.435 -16.118 1.00 72.62 85 VAL A N 1
ATOM 682 C CA . VAL A 1 85 ? 15.520 6.474 -16.161 1.00 72.62 85 VAL A CA 1
ATOM 683 C C . VAL A 1 85 ? 14.489 6.191 -17.256 1.00 72.62 85 VAL A C 1
ATOM 685 O O . VAL A 1 85 ? 13.294 6.359 -17.022 1.00 72.62 85 VAL A O 1
ATOM 688 N N . ASP A 1 86 ? 14.921 5.694 -18.416 1.00 77.25 86 ASP A N 1
ATOM 689 C CA . ASP A 1 86 ? 14.023 5.351 -19.523 1.00 77.25 86 ASP A CA 1
ATOM 690 C C . ASP A 1 86 ? 13.087 4.183 -19.187 1.00 77.25 86 ASP A C 1
ATOM 692 O O . ASP A 1 86 ? 11.908 4.200 -19.546 1.00 77.25 86 ASP A O 1
ATOM 696 N N . PHE A 1 87 ? 13.578 3.173 -18.465 1.00 77.75 87 PHE A N 1
ATOM 697 C CA . PHE A 1 87 ? 12.747 2.065 -17.995 1.00 77.75 87 PHE A CA 1
ATOM 698 C C . PHE A 1 87 ? 11.707 2.566 -16.992 1.00 77.75 87 PHE A C 1
ATOM 700 O O . PHE A 1 87 ? 10.512 2.311 -17.144 1.00 77.75 87 PHE A O 1
ATOM 707 N N . LEU A 1 88 ? 12.154 3.349 -16.015 1.00 76.56 88 LEU A N 1
ATOM 708 C CA . LEU A 1 88 ? 11.304 3.932 -14.986 1.00 76.56 88 LEU A CA 1
ATOM 709 C C . LEU A 1 88 ? 10.217 4.847 -15.575 1.00 76.56 88 LEU A C 1
ATOM 711 O O . LEU A 1 88 ? 9.061 4.808 -15.145 1.00 76.56 88 LEU A O 1
ATOM 715 N N . LEU A 1 89 ? 10.553 5.623 -16.608 1.00 82.00 89 LEU A N 1
ATOM 716 C CA . LEU A 1 89 ? 9.601 6.467 -17.322 1.00 82.00 89 LEU A CA 1
ATOM 717 C C . LEU A 1 89 ? 8.541 5.639 -18.063 1.00 82.00 89 LEU A C 1
ATOM 719 O O . LEU A 1 89 ? 7.364 6.004 -18.031 1.00 82.00 89 LEU A O 1
ATOM 723 N N . ARG A 1 90 ? 8.924 4.516 -18.687 1.00 83.69 90 ARG A N 1
ATOM 724 C CA . ARG A 1 90 ? 7.976 3.597 -19.345 1.00 83.69 90 ARG A CA 1
ATOM 725 C C . ARG A 1 90 ? 6.994 2.989 -18.349 1.00 83.69 90 ARG A C 1
ATOM 727 O O . ARG A 1 90 ? 5.787 3.063 -18.578 1.00 83.69 90 ARG A O 1
ATOM 734 N N . VAL A 1 91 ? 7.496 2.479 -17.222 1.00 84.81 91 VAL A N 1
ATOM 735 C CA . VAL A 1 91 ? 6.652 1.917 -16.155 1.00 84.81 91 VAL A CA 1
ATOM 736 C C . VAL A 1 91 ? 5.683 2.977 -15.629 1.00 84.81 91 VAL A C 1
ATOM 738 O O . VAL A 1 91 ? 4.493 2.703 -15.488 1.00 84.81 91 VAL A O 1
ATOM 741 N N . LYS A 1 92 ? 6.145 4.220 -15.424 1.00 86.31 92 LYS A N 1
ATOM 742 C CA . LYS A 1 92 ? 5.278 5.338 -15.024 1.00 86.31 92 LYS A CA 1
ATOM 743 C C . LYS A 1 92 ? 4.180 5.621 -16.051 1.00 86.31 92 LYS A C 1
ATOM 745 O O . LYS A 1 92 ? 3.023 5.761 -15.669 1.00 86.31 92 LYS A O 1
ATOM 750 N N . GLN A 1 93 ? 4.515 5.692 -17.341 1.00 88.88 93 GLN A N 1
ATOM 751 C CA . GLN A 1 93 ? 3.531 5.929 -18.405 1.00 88.88 93 GLN A CA 1
ATOM 752 C C . GLN A 1 93 ? 2.456 4.841 -18.438 1.00 88.88 93 GLN A C 1
ATOM 754 O O . GLN A 1 93 ? 1.269 5.150 -18.538 1.00 88.88 93 GLN A O 1
ATOM 759 N N . GLN A 1 94 ? 2.864 3.578 -18.326 1.00 88.81 94 GLN A N 1
ATOM 760 C CA . GLN A 1 94 ? 1.948 2.439 -18.301 1.00 88.81 94 GLN A CA 1
ATOM 761 C C . GLN A 1 94 ? 1.084 2.450 -17.041 1.00 88.81 94 GLN A C 1
ATOM 763 O O . GLN A 1 94 ? -0.124 2.258 -17.135 1.00 88.81 94 GLN A O 1
ATOM 768 N N . TYR A 1 95 ? 1.665 2.764 -15.882 1.00 90.38 95 TYR A N 1
ATOM 769 C CA . TYR A 1 95 ? 0.919 2.906 -14.636 1.00 90.38 95 TYR A CA 1
ATOM 770 C C . TYR A 1 95 ? -0.154 3.995 -14.741 1.00 90.38 95 TYR A C 1
ATOM 772 O O . TYR A 1 95 ? -1.312 3.743 -14.426 1.00 90.38 95 TYR A O 1
ATOM 780 N N . THR A 1 96 ? 0.180 5.175 -15.277 1.00 89.44 96 THR A N 1
ATOM 781 C CA . THR A 1 96 ? -0.792 6.260 -15.493 1.00 89.44 96 THR A CA 1
ATOM 782 C C . THR A 1 96 ? -1.945 5.842 -16.410 1.00 89.44 96 THR A C 1
ATOM 784 O O . THR A 1 96 ? -3.071 6.279 -16.193 1.00 89.44 96 THR A O 1
ATOM 787 N N . GLN A 1 97 ? -1.706 4.974 -17.398 1.00 90.94 97 GLN A N 1
ATOM 788 C CA . GLN A 1 97 ? -2.766 4.451 -18.271 1.00 90.94 97 GLN A CA 1
ATOM 789 C C . GLN A 1 97 ? -3.731 3.494 -17.554 1.00 90.94 97 GLN A C 1
ATOM 791 O O . GLN A 1 97 ? -4.858 3.333 -18.013 1.00 90.94 97 GLN A O 1
ATOM 796 N N . LEU A 1 98 ? -3.328 2.886 -16.432 1.00 90.19 98 LEU A N 1
ATOM 797 C CA . LEU A 1 98 ? -4.182 1.999 -15.632 1.00 90.19 98 LEU A CA 1
ATOM 798 C C . LEU A 1 98 ? -5.122 2.758 -14.679 1.00 90.19 98 LEU A C 1
ATOM 800 O O . LEU A 1 98 ? -6.081 2.175 -14.181 1.00 90.19 98 LEU A O 1
ATOM 804 N N . LEU A 1 99 ? -4.860 4.042 -14.412 1.00 91.44 99 LEU A N 1
ATOM 805 C CA . LEU A 1 99 ? -5.555 4.825 -13.385 1.00 91.44 99 LEU A CA 1
ATOM 806 C C . LEU A 1 99 ? -6.885 5.525 -13.756 1.00 91.44 99 LEU A C 1
ATOM 808 O O . LEU A 1 99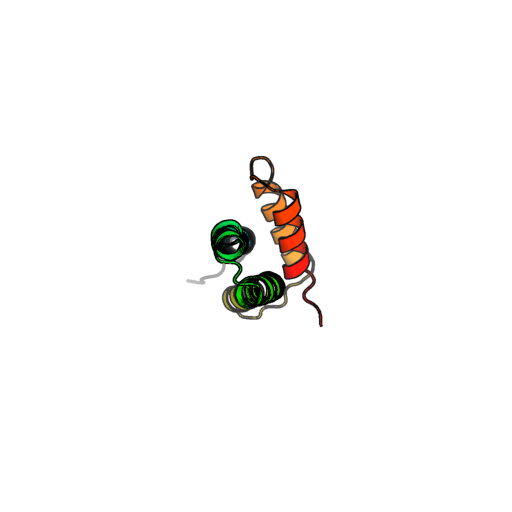 ? -7.616 5.813 -12.809 1.00 91.44 99 LEU A O 1
ATOM 812 N N . PRO A 1 100 ? -7.252 5.825 -15.025 1.00 89.00 100 PRO A N 1
ATOM 813 C CA . PRO A 1 100 ? -8.408 6.686 -15.327 1.00 89.00 100 PRO A CA 1
ATOM 814 C C . PRO A 1 100 ? -9.745 6.250 -14.710 1.00 89.00 100 PRO A C 1
ATOM 816 O O . PRO A 1 100 ? -10.516 7.104 -14.282 1.00 89.00 100 PRO A O 1
ATOM 819 N N . ASP A 1 101 ? -9.986 4.941 -14.605 1.00 88.94 101 ASP A N 1
ATOM 820 C CA . ASP A 1 101 ? -11.192 4.366 -13.987 1.00 88.94 101 ASP A CA 1
ATOM 821 C C . ASP A 1 101 ? -10.894 3.657 -12.654 1.00 88.94 101 ASP A C 1
ATOM 823 O O . ASP A 1 101 ? -11.749 2.972 -12.086 1.00 88.94 101 ASP A O 1
ATOM 827 N N . TYR A 1 102 ? -9.666 3.786 -12.147 1.00 90.12 102 TYR A N 1
ATOM 828 C CA . TYR A 1 102 ? -9.228 3.061 -10.967 1.00 90.12 102 TYR A CA 1
ATOM 829 C C . TYR A 1 102 ? -9.708 3.766 -9.684 1.00 90.12 102 TYR A C 1
ATOM 831 O O . TYR A 1 102 ? -9.362 4.928 -9.431 1.00 90.12 102 TYR A O 1
ATOM 839 N N . PRO A 1 103 ? -10.488 3.088 -8.821 1.00 88.31 103 PRO A N 1
ATOM 840 C CA . PRO A 1 103 ? -10.939 3.682 -7.572 1.00 88.31 103 PRO A CA 1
ATOM 841 C C . PRO A 1 103 ? -9.747 4.052 -6.688 1.00 88.31 103 PRO A C 1
ATOM 843 O O . PRO A 1 103 ? -8.881 3.220 -6.438 1.00 88.31 103 PRO A O 1
ATOM 846 N N . ARG A 1 104 ? -9.759 5.263 -6.116 1.00 90.06 104 ARG A N 1
ATOM 847 C CA . ARG A 1 104 ? -8.690 5.768 -5.227 1.00 90.06 104 ARG A CA 1
ATOM 848 C C . ARG A 1 104 ? -7.356 6.006 -5.953 1.00 90.06 104 ARG A C 1
ATOM 850 O O . ARG A 1 104 ? -6.296 5.795 -5.364 1.00 90.06 104 ARG A O 1
ATOM 857 N N . PHE A 1 105 ? -7.411 6.471 -7.204 1.00 92.19 105 PHE A N 1
ATOM 858 C CA . PHE A 1 105 ? -6.227 6.766 -8.019 1.00 92.19 105 PHE A CA 1
ATOM 859 C C . PHE A 1 105 ? -5.173 7.629 -7.294 1.00 92.19 105 PHE A C 1
ATOM 861 O O . PHE A 1 105 ? -3.988 7.350 -7.422 1.00 92.19 105 PHE A O 1
ATOM 868 N N . GLU A 1 106 ? -5.577 8.608 -6.475 1.00 89.75 106 GLU A N 1
ATOM 869 C CA . GLU A 1 106 ? -4.656 9.485 -5.723 1.00 89.75 106 GLU A CA 1
ATOM 870 C C . GLU A 1 106 ? -3.759 8.705 -4.743 1.00 89.75 106 GLU A C 1
ATOM 872 O O . GLU A 1 106 ? -2.575 9.001 -4.559 1.00 89.75 106 GLU A O 1
ATOM 877 N N . ILE A 1 107 ? -4.319 7.669 -4.111 1.00 91.81 107 ILE A N 1
ATOM 878 C CA . ILE A 1 107 ? -3.587 6.822 -3.163 1.00 91.81 107 ILE A CA 1
ATOM 879 C C . ILE A 1 107 ? -2.698 5.839 -3.929 1.00 91.81 107 ILE A C 1
ATOM 881 O O . ILE A 1 107 ? -1.557 5.608 -3.532 1.00 91.81 107 ILE A O 1
ATOM 885 N N . ALA A 1 108 ? -3.194 5.306 -5.048 1.00 93.00 108 ALA A N 1
ATOM 886 C CA . ALA A 1 108 ? -2.419 4.442 -5.933 1.00 93.00 108 ALA A CA 1
ATOM 887 C C . ALA A 1 108 ? -1.186 5.180 -6.496 1.00 93.00 108 ALA A C 1
ATOM 889 O O . ALA A 1 108 ? -0.074 4.658 -6.453 1.00 93.00 108 ALA A O 1
ATOM 890 N N . GLU A 1 109 ? -1.344 6.438 -6.918 1.00 91.75 109 GLU A N 1
ATOM 891 C CA . GLU A 1 109 ? -0.235 7.294 -7.356 1.00 91.75 109 GLU A CA 1
ATOM 892 C C . GLU A 1 109 ? 0.779 7.544 -6.228 1.00 91.75 109 GLU A C 1
ATOM 894 O O . GLU A 1 109 ? 1.991 7.476 -6.444 1.00 91.75 109 GLU A O 1
ATOM 899 N N . SER A 1 110 ? 0.305 7.769 -5.000 1.00 92.19 110 SER A N 1
ATOM 900 C CA . SER A 1 110 ? 1.184 7.921 -3.833 1.00 92.19 110 SER A CA 1
ATOM 901 C C . SER A 1 110 ? 1.993 6.647 -3.556 1.00 92.19 110 SER A C 1
ATOM 903 O O . SER A 1 110 ? 3.201 6.727 -3.323 1.00 92.19 110 SER A O 1
ATOM 905 N N . PHE A 1 111 ? 1.356 5.476 -3.654 1.00 91.94 111 PHE A N 1
ATOM 906 C CA . PHE A 1 111 ? 2.015 4.177 -3.515 1.00 91.94 111 PHE A CA 1
ATOM 907 C C . PHE A 1 111 ? 3.076 3.958 -4.594 1.00 91.94 111 PHE A C 1
ATOM 909 O O . PHE A 1 111 ? 4.208 3.584 -4.281 1.00 91.94 111 PHE A O 1
ATOM 916 N N . PHE A 1 112 ? 2.749 4.275 -5.850 1.00 91.31 112 PHE A N 1
ATOM 917 C CA . PHE A 1 112 ? 3.707 4.246 -6.952 1.00 91.31 112 PHE A CA 1
ATOM 918 C C . PHE A 1 112 ? 4.934 5.115 -6.656 1.00 91.31 112 PHE A C 1
ATOM 920 O O . PHE A 1 112 ? 6.061 4.648 -6.798 1.00 91.31 112 PHE A O 1
ATOM 927 N N . ASN A 1 113 ? 4.737 6.350 -6.183 1.00 89.62 113 ASN A N 1
ATOM 928 C CA . ASN A 1 113 ? 5.843 7.249 -5.848 1.00 89.62 113 ASN A CA 1
ATOM 929 C C . ASN A 1 113 ? 6.746 6.680 -4.742 1.00 89.62 113 ASN A C 1
ATOM 931 O O . ASN A 1 113 ? 7.963 6.839 -4.812 1.00 89.62 113 ASN A O 1
ATOM 935 N N . SER A 1 114 ? 6.176 5.987 -3.751 1.00 89.88 114 SER A N 1
ATOM 936 C CA . SER A 1 114 ? 6.949 5.319 -2.694 1.00 89.88 114 SER A CA 1
ATOM 937 C C . SER A 1 114 ? 7.768 4.127 -3.202 1.00 89.88 114 SER A C 1
ATOM 939 O O . SER A 1 114 ? 8.868 3.901 -2.709 1.00 89.88 114 SER A O 1
ATOM 941 N N . VAL A 1 115 ? 7.263 3.381 -4.191 1.00 86.75 115 VAL A N 1
ATOM 942 C CA . VAL A 1 115 ? 8.008 2.287 -4.845 1.00 86.75 115 VAL A CA 1
ATOM 943 C C . VAL A 1 115 ? 9.083 2.830 -5.792 1.00 86.75 115 VAL A C 1
ATOM 945 O O . VAL A 1 115 ? 10.150 2.236 -5.919 1.00 86.75 115 VAL A O 1
ATOM 948 N N . TYR A 1 116 ? 8.813 3.960 -6.447 1.00 80.75 116 TYR A N 1
ATOM 949 C CA . TYR A 1 116 ? 9.706 4.601 -7.414 1.00 80.75 116 TYR A CA 1
ATOM 950 C C . TYR A 1 116 ? 10.887 5.330 -6.750 1.00 80.75 116 TYR A C 1
ATOM 952 O O . TYR A 1 116 ? 11.993 5.325 -7.285 1.00 80.75 116 TYR A O 1
ATOM 960 N N . LEU A 1 117 ? 10.662 5.963 -5.592 1.00 74.25 117 LEU A N 1
ATOM 961 C CA . LEU A 1 117 ? 11.680 6.640 -4.778 1.00 74.25 117 LEU A CA 1
ATOM 962 C C . LEU A 1 117 ? 11.820 5.945 -3.412 1.00 74.25 117 LEU A C 1
ATOM 964 O O . LEU A 1 117 ? 11.480 6.554 -2.391 1.00 74.25 117 LEU A O 1
ATOM 968 N N . PRO A 1 118 ? 12.278 4.683 -3.352 1.00 60.91 118 PRO A N 1
ATOM 969 C CA . PRO A 1 118 ? 12.452 4.025 -2.069 1.00 60.91 118 PRO A CA 1
ATOM 970 C C . PRO A 1 118 ? 13.502 4.799 -1.250 1.00 60.91 118 PRO A C 1
ATOM 972 O O . PRO A 1 118 ? 14.515 5.231 -1.813 1.00 60.91 118 PRO A O 1
ATOM 975 N N . PRO A 1 119 ? 13.272 5.031 0.055 1.00 53.88 119 PRO A N 1
ATOM 976 C CA . PRO A 1 119 ? 14.264 5.680 0.902 1.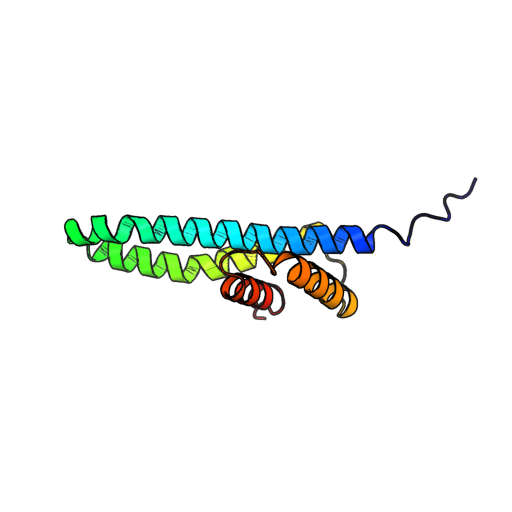00 53.88 119 PRO A CA 1
ATOM 977 C C . PRO A 1 119 ? 15.564 4.861 0.899 1.00 53.88 119 PRO A C 1
ATOM 979 O O . PRO A 1 119 ? 15.523 3.634 1.003 1.00 53.88 119 PRO A O 1
ATOM 982 N N . VAL A 1 120 ? 16.689 5.564 0.730 1.00 50.25 120 VAL A N 1
ATOM 983 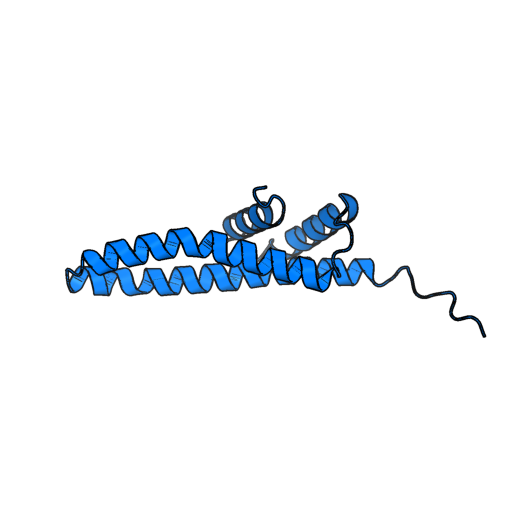C CA . VAL A 1 120 ? 18.057 5.012 0.727 1.00 50.25 120 VAL A CA 1
ATOM 984 C C . VAL A 1 120 ? 18.442 4.505 2.111 1.00 50.25 120 VAL A C 1
ATOM 986 O O . VAL A 1 120 ? 18.148 5.229 3.092 1.00 50.25 120 VAL A O 1
#

Radius of gyration: 18.69 Å; chains: 1; bounding box: 39×30×65 Å

Foldseek 3Di:
DDPPDDDDPVLLVLLLVLLVLLLVLVVVLVVVLVVLVVCQVVCVVVVVVVSVVVSVVCNVVSLVVSLVVSLVVNCVSCVVPDCDPVSLVSSVVSNVVVQPPDPPSVVSVVSSVCNSCPPD

Sequence (120 aa):
MTWRRMGESDDAWSGITDAQTILQGFDAQYGRFLEVTSGAQQRFEQADWHAVQQAMKQRIHLYDHHVGLVVEQLRCITEGKSTDVDFLLRVKQQYTQLLPDYPRFEIAESFFNSVYLPPV

Secondary structure (DSSP, 8-state):
------SSSHHHHHHHHHHHHHHHHHHHHHHHHHHHHHTHHHHHHTT-HHHHHHHHHHHHHHHHHHHHHHHHHHHHHTTT----HHHHHHHHHHHHHH-TT-TTHHHHHHHHHHHHS---